Protein AF-A0A850DLZ6-F1 (afdb_monomer_lite)

Secondary structure (DSSP, 8-state):
----------PPTT---TTS--HHHHHHHHTT-S---HHHHHHHHHHHHH-TTHHHHHHHHHHHHHHHT-

pLDDT: mean 88.79, std 18.54, range [39.03, 98.81]

Sequence (70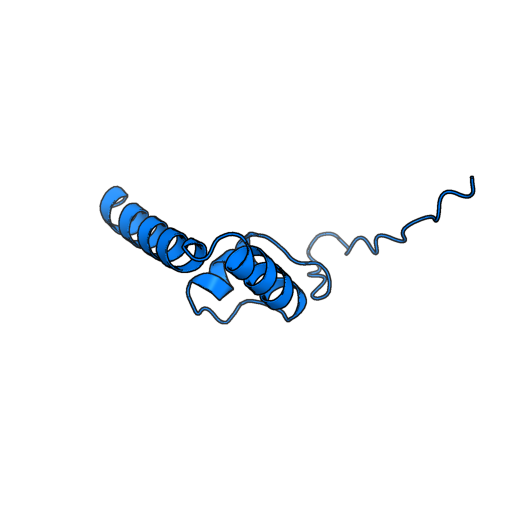 aa):
MSQKHHHHTTALPGEINPNVPHEARVYDYWLGGKDNYEADRALGDEIARLIPSIRLMARANRAFLARAVR

Foldseek 3Di:
DDDPPDPPPDDDVPDDDLQAADPVQLLCVLQVHDSHHPNSVVVNVVVCVVPVCVSVVSVVVVVVVVVVVD

Radius of gyration: 15.68 Å; chains: 1; bounding box: 38×35×45 Å

Structure (mmCIF, N/CA/C/O backbone):
data_AF-A0A850DLZ6-F1
#
_entry.id   AF-A0A850DLZ6-F1
#
loop_
_atom_site.group_PDB
_atom_site.id
_atom_site.type_symbol
_atom_site.label_atom_id
_atom_site.label_alt_id
_atom_site.label_comp_id
_atom_site.label_asym_id
_atom_site.label_entity_id
_atom_site.label_seq_id
_atom_site.pdbx_PDB_ins_code
_atom_site.Cartn_x
_atom_site.Cartn_y
_atom_site.Cartn_z
_atom_site.occupancy
_atom_site.B_iso_or_equiv
_atom_site.auth_seq_id
_atom_site.auth_comp_id
_atom_site.auth_asym_id
_atom_site.auth_atom_id
_atom_site.pdbx_PDB_model_num
ATOM 1 N N . MET A 1 1 ? 30.156 10.740 -23.214 1.00 41.06 1 MET A N 1
ATOM 2 C CA . MET A 1 1 ? 29.037 10.360 -22.328 1.00 41.06 1 MET A CA 1
ATOM 3 C C . MET A 1 1 ? 28.081 11.539 -22.213 1.00 41.06 1 MET A C 1
ATOM 5 O O . MET A 1 1 ? 28.457 12.532 -21.613 1.00 41.06 1 MET A O 1
ATOM 9 N N . SER A 1 2 ? 26.900 11.479 -22.832 1.00 40.53 2 SER A N 1
ATOM 10 C CA . SER A 1 2 ? 25.873 12.520 -22.680 1.00 40.53 2 SER A CA 1
ATOM 11 C C . SER A 1 2 ? 24.906 12.074 -21.587 1.00 40.53 2 SER A C 1
ATOM 13 O O . SER A 1 2 ? 24.178 11.093 -21.749 1.00 40.53 2 SER A O 1
ATOM 15 N N . GLN A 1 3 ? 24.992 12.734 -20.436 1.00 46.34 3 GLN A N 1
ATOM 16 C CA . GLN A 1 3 ? 24.101 12.531 -19.305 1.00 46.34 3 GLN A CA 1
ATOM 17 C C . GLN A 1 3 ? 22.736 13.101 -19.699 1.00 46.34 3 GLN A C 1
ATOM 19 O O . GLN A 1 3 ? 22.570 14.311 -19.825 1.00 46.34 3 GLN A O 1
ATOM 24 N N . LYS A 1 4 ? 21.773 12.218 -19.983 1.00 44.22 4 LYS A N 1
ATOM 25 C CA . LYS A 1 4 ? 20.395 12.615 -20.277 1.00 44.22 4 LYS A CA 1
ATOM 26 C C . LYS A 1 4 ? 19.825 13.288 -19.029 1.00 44.22 4 LYS A C 1
ATOM 28 O O . LYS A 1 4 ? 19.701 12.652 -17.987 1.00 44.22 4 LYS A O 1
ATOM 33 N N . HIS A 1 5 ? 19.506 14.573 -19.130 1.00 39.03 5 HIS A N 1
ATOM 34 C CA . HIS A 1 5 ? 18.785 15.290 -18.088 1.00 39.03 5 HIS A CA 1
ATOM 35 C C . HIS A 1 5 ? 17.394 14.660 -17.939 1.00 39.03 5 HIS A C 1
ATOM 37 O O . HIS A 1 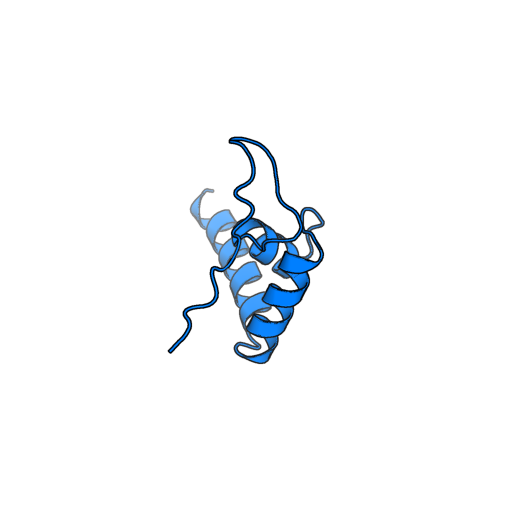5 ? 16.547 14.778 -18.822 1.00 39.03 5 HIS A O 1
ATOM 43 N N . HIS A 1 6 ? 17.173 13.938 -16.842 1.00 45.00 6 HIS A N 1
ATOM 44 C CA . HIS A 1 6 ? 15.845 13.480 -16.460 1.00 45.00 6 HIS A CA 1
ATOM 45 C C . HIS A 1 6 ? 15.056 14.698 -15.973 1.00 45.00 6 HIS A C 1
ATOM 47 O O . HIS A 1 6 ? 15.358 15.255 -14.919 1.00 45.00 6 HIS A O 1
ATOM 53 N N . HIS A 1 7 ? 14.062 15.133 -16.747 1.00 44.34 7 HIS A N 1
ATOM 54 C CA . HIS A 1 7 ? 13.089 16.118 -16.288 1.00 44.34 7 HIS A CA 1
ATOM 55 C C . HIS A 1 7 ? 12.236 15.478 -15.185 1.00 44.34 7 HIS A C 1
ATOM 57 O O . HIS A 1 7 ? 11.280 14.759 -15.464 1.00 44.34 7 HIS A O 1
ATOM 63 N N . HIS A 1 8 ? 12.603 15.702 -13.923 1.00 53.91 8 HIS A N 1
ATOM 64 C CA . HIS A 1 8 ? 11.692 15.470 -12.811 1.00 53.91 8 HIS A CA 1
ATOM 65 C C . HIS A 1 8 ? 10.717 16.649 -12.796 1.00 53.91 8 HIS A C 1
ATOM 67 O O . HIS A 1 8 ? 11.087 17.758 -12.414 1.00 53.91 8 HIS A O 1
ATOM 73 N N . THR A 1 9 ? 9.492 16.441 -13.283 1.00 57.41 9 THR A N 1
ATOM 74 C CA . THR A 1 9 ? 8.394 17.386 -13.050 1.00 57.41 9 THR A CA 1
ATOM 75 C C . THR A 1 9 ? 8.082 17.353 -11.559 1.00 57.41 9 THR A C 1
ATOM 77 O O . THR A 1 9 ? 7.273 16.545 -11.099 1.00 57.41 9 THR A O 1
ATOM 80 N N . THR A 1 10 ? 8.790 18.179 -10.791 1.00 62.47 10 THR A N 1
ATOM 81 C CA . THR A 1 10 ? 8.497 18.411 -9.380 1.00 62.47 10 THR A CA 1
ATOM 82 C C . THR A 1 10 ? 7.132 19.084 -9.307 1.00 62.47 10 THR A C 1
ATOM 84 O O . THR A 1 10 ? 6.975 20.210 -9.777 1.00 62.47 10 THR A O 1
ATOM 87 N N . ALA A 1 11 ? 6.142 18.378 -8.763 1.00 64.19 11 ALA A N 1
ATOM 88 C CA . ALA A 1 11 ? 4.846 18.966 -8.449 1.00 64.19 11 ALA A CA 1
ATOM 89 C C . ALA A 1 11 ? 5.030 20.135 -7.473 1.00 64.19 11 ALA A C 1
ATOM 91 O O . ALA A 1 11 ? 5.939 20.114 -6.635 1.00 64.19 11 ALA A O 1
ATOM 92 N N . LEU A 1 12 ? 4.182 21.157 -7.575 1.00 70.50 12 LEU A N 1
ATOM 93 C CA . LEU A 1 12 ? 4.202 22.252 -6.611 1.00 70.50 12 LEU A CA 1
ATOM 94 C C . LEU A 1 12 ? 3.872 21.716 -5.203 1.00 70.50 12 LEU A C 1
ATOM 96 O O . LEU A 1 12 ? 3.173 20.707 -5.082 1.00 70.50 12 LEU A O 1
ATOM 100 N N . PRO A 1 13 ? 4.345 22.360 -4.121 1.00 66.81 13 PRO A N 1
ATOM 101 C CA . PRO A 1 13 ? 4.013 21.938 -2.763 1.00 66.81 13 PRO A CA 1
ATOM 102 C C . PRO A 1 13 ? 2.493 21.793 -2.572 1.00 66.81 13 PRO A C 1
ATOM 104 O O . PRO A 1 13 ? 1.753 22.763 -2.709 1.00 66.81 13 PRO A O 1
ATOM 107 N N . GLY A 1 14 ? 2.035 20.574 -2.268 1.00 75.56 14 GLY A N 1
ATOM 108 C CA . GLY A 1 14 ? 0.617 20.235 -2.082 1.00 75.56 14 GLY A CA 1
ATOM 109 C C . GLY A 1 14 ? -0.086 19.640 -3.308 1.00 75.56 14 GLY A C 1
ATOM 110 O O . GLY A 1 14 ? -1.179 19.094 -3.166 1.00 75.56 14 GLY A O 1
ATOM 111 N N . GLU A 1 15 ? 0.529 19.682 -4.488 1.00 86.88 15 GLU A N 1
ATOM 112 C CA . GLU A 1 15 ? -0.008 19.046 -5.688 1.00 86.88 15 GLU A CA 1
ATOM 113 C C . GLU A 1 15 ? 0.441 17.580 -5.776 1.00 86.88 15 GLU A C 1
ATOM 115 O O . GLU A 1 15 ? 1.615 17.244 -5.604 1.00 86.88 15 GLU A O 1
ATOM 120 N N . ILE A 1 16 ? -0.506 16.683 -6.048 1.00 91.12 16 ILE A N 1
ATOM 121 C CA . ILE A 1 16 ? -0.219 15.261 -6.232 1.00 91.12 16 ILE A CA 1
ATOM 122 C C . ILE A 1 16 ? 0.075 15.008 -7.708 1.00 91.12 16 ILE A C 1
ATOM 124 O O . ILE A 1 16 ? -0.803 15.167 -8.550 1.00 91.12 16 ILE A O 1
ATOM 128 N N . ASN A 1 17 ? 1.283 14.535 -8.015 1.00 94.19 17 ASN A N 1
ATOM 129 C CA . ASN A 1 17 ? 1.597 13.982 -9.331 1.00 94.19 17 ASN A CA 1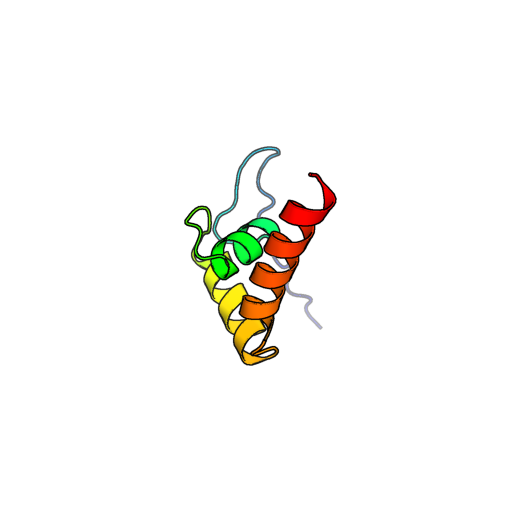
ATOM 130 C C . ASN A 1 17 ? 1.200 12.491 -9.383 1.00 94.19 17 ASN A C 1
ATOM 132 O O . ASN A 1 17 ? 1.869 11.674 -8.743 1.00 94.19 17 ASN A O 1
ATOM 136 N N . PRO A 1 18 ? 0.154 12.101 -10.139 1.00 95.06 18 PRO A N 1
ATOM 137 C CA . PRO A 1 18 ? -0.326 10.717 -10.186 1.00 95.06 18 PRO A CA 1
ATOM 138 C C . PRO A 1 18 ? 0.570 9.785 -11.020 1.00 95.06 18 PRO A C 1
ATOM 140 O O . PRO A 1 18 ? 0.390 8.569 -10.980 1.00 95.06 18 PRO A O 1
ATOM 143 N N . ASN A 1 19 ? 1.532 10.337 -11.769 1.00 96.69 19 ASN A N 1
ATOM 144 C CA . ASN A 1 19 ? 2.443 9.576 -12.629 1.00 96.69 19 ASN A CA 1
ATOM 145 C C . ASN A 1 19 ? 3.743 9.172 -11.916 1.00 96.69 19 ASN A C 1
ATOM 147 O O . ASN A 1 19 ? 4.553 8.441 -12.482 1.00 96.69 19 ASN A O 1
ATOM 151 N N . VAL A 1 20 ? 3.958 9.652 -10.687 1.00 95.94 20 VAL A N 1
ATOM 152 C CA . VAL A 1 20 ? 5.098 9.277 -9.845 1.00 95.94 20 VAL A CA 1
ATOM 153 C C . VAL A 1 20 ? 4.563 8.475 -8.661 1.00 95.94 20 VAL A C 1
ATOM 155 O O . VAL A 1 20 ? 3.726 8.998 -7.920 1.00 95.94 20 VAL A O 1
ATOM 158 N N . PRO A 1 21 ? 5.008 7.221 -8.466 1.00 97.38 21 PRO A N 1
ATOM 159 C CA . PRO A 1 21 ? 4.506 6.397 -7.379 1.00 97.38 21 PRO A CA 1
ATOM 160 C C . PRO A 1 21 ? 4.918 6.950 -6.009 1.00 97.38 21 PRO A C 1
ATOM 162 O O . PRO A 1 21 ? 5.986 7.546 -5.870 1.00 97.38 21 PRO A O 1
ATOM 165 N N . HIS A 1 22 ? 4.092 6.716 -4.989 1.00 97.50 22 HIS A N 1
ATOM 166 C CA . HIS A 1 22 ? 4.363 7.096 -3.599 1.00 97.50 22 HIS A CA 1
ATOM 167 C C . HIS A 1 22 ? 4.124 5.908 -2.663 1.00 97.50 22 HIS A C 1
ATOM 169 O O . HIS A 1 22 ? 3.086 5.245 -2.748 1.00 97.50 22 HIS A O 1
ATOM 175 N N . GLU A 1 23 ? 5.042 5.651 -1.723 1.00 97.44 23 GLU A N 1
ATOM 176 C CA . GLU A 1 23 ? 4.999 4.458 -0.869 1.00 97.44 23 GLU A CA 1
ATOM 177 C C . GLU A 1 23 ? 3.689 4.279 -0.089 1.00 97.44 23 GLU A C 1
ATOM 179 O O . GLU A 1 23 ? 3.200 3.156 0.027 1.00 97.44 23 GLU A O 1
ATOM 184 N N . ALA A 1 24 ? 3.074 5.364 0.392 1.00 98.00 24 ALA A N 1
ATOM 185 C CA . ALA A 1 24 ? 1.816 5.288 1.132 1.00 98.00 24 ALA A CA 1
ATOM 186 C C . ALA A 1 24 ? 0.659 4.777 0.255 1.00 98.00 24 ALA A C 1
ATOM 188 O O . ALA A 1 24 ? -0.157 3.980 0.717 1.00 98.00 24 ALA A O 1
ATOM 189 N N . ARG A 1 25 ? 0.621 5.180 -1.021 1.00 98.62 25 ARG A N 1
ATOM 190 C CA . ARG A 1 25 ? -0.409 4.764 -1.988 1.00 98.62 25 ARG A CA 1
ATOM 191 C C . ARG A 1 25 ? -0.163 3.352 -2.515 1.00 98.62 25 ARG A C 1
ATOM 193 O O . ARG A 1 25 ? -1.103 2.592 -2.722 1.00 98.62 25 ARG A O 1
ATOM 200 N N . VAL A 1 26 ? 1.101 2.950 -2.652 1.00 98.81 26 VAL A N 1
ATOM 201 C CA . VAL A 1 26 ? 1.459 1.546 -2.922 1.00 98.81 26 VAL A CA 1
ATOM 202 C C . VAL A 1 26 ? 1.009 0.649 -1.763 1.00 98.81 26 VAL A C 1
ATOM 204 O O . VAL A 1 26 ? 0.440 -0.423 -1.979 1.00 98.81 26 VAL A O 1
ATOM 207 N N . TYR A 1 27 ? 1.215 1.099 -0.523 1.00 98.75 27 TYR A N 1
ATOM 208 C CA . TYR A 1 27 ? 0.769 0.378 0.663 1.00 98.75 27 TYR A CA 1
ATOM 209 C C . TYR A 1 27 ? -0.763 0.280 0.740 1.00 98.75 27 TYR A C 1
ATOM 211 O O . TYR A 1 27 ? -1.284 -0.793 1.045 1.00 98.75 27 TYR A O 1
ATOM 219 N N . ASP A 1 28 ? -1.479 1.362 0.413 1.00 98.81 28 ASP A N 1
ATOM 220 C CA . ASP A 1 28 ? -2.942 1.364 0.263 1.00 98.81 28 ASP A CA 1
ATOM 221 C C . ASP A 1 28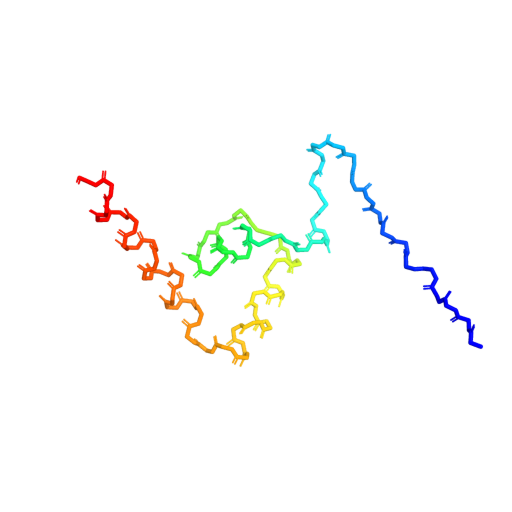 ? -3.408 0.316 -0.763 1.00 98.81 28 ASP A C 1
ATOM 223 O O . ASP A 1 28 ? -4.247 -0.533 -0.448 1.00 98.81 28 ASP A O 1
ATOM 227 N N . TYR A 1 29 ? -2.783 0.279 -1.945 1.00 98.81 29 TYR A N 1
ATOM 228 C CA . TYR A 1 29 ? -3.075 -0.719 -2.977 1.00 98.81 29 TYR A CA 1
ATOM 229 C C . TYR A 1 29 ? -2.893 -2.163 -2.479 1.00 98.81 29 TYR A C 1
ATOM 231 O O . TYR A 1 29 ? -3.768 -3.006 -2.688 1.00 98.81 29 TYR A O 1
ATOM 239 N N . TRP A 1 30 ? -1.803 -2.478 -1.769 1.00 98.81 30 TRP A N 1
ATOM 240 C CA . TRP A 1 30 ? -1.592 -3.830 -1.225 1.00 98.81 30 TRP A CA 1
ATOM 241 C C . TRP A 1 30 ? -2.627 -4.249 -0.175 1.00 98.81 30 TRP A C 1
ATOM 243 O O . TRP A 1 30 ? -2.843 -5.452 0.021 1.00 98.81 30 TRP A O 1
ATOM 253 N N . LEU A 1 31 ? -3.261 -3.284 0.493 1.00 98.56 31 LEU A N 1
ATOM 254 C CA . LEU A 1 31 ? -4.360 -3.517 1.429 1.00 98.56 31 LEU A CA 1
ATOM 255 C C . LEU A 1 31 ? -5.731 -3.613 0.743 1.00 98.56 31 LEU A C 1
ATOM 257 O O . LEU A 1 31 ? -6.706 -3.937 1.418 1.00 98.56 31 LEU A O 1
ATOM 261 N N . GLY A 1 32 ? -5.808 -3.378 -0.571 1.00 98.25 32 GLY A N 1
ATOM 262 C CA . GLY A 1 32 ? -7.062 -3.329 -1.325 1.00 98.25 32 GLY A CA 1
ATOM 263 C C . GLY A 1 32 ? -7.805 -1.998 -1.197 1.00 98.25 32 GLY A C 1
ATOM 264 O O . GLY A 1 32 ? -9.018 -1.962 -1.398 1.00 98.25 32 GLY A O 1
ATOM 265 N N . GLY A 1 33 ? -7.104 -0.922 -0.833 1.00 98.38 33 GLY A N 1
ATOM 266 C CA . GLY A 1 33 ? -7.649 0.430 -0.836 1.00 98.38 33 GLY A CA 1
ATOM 267 C C . GLY A 1 33 ? -7.797 1.015 -2.244 1.00 98.38 33 GLY A C 1
ATOM 268 O O . GLY A 1 33 ? -7.446 0.394 -3.253 1.00 98.38 33 GLY A O 1
ATOM 269 N N . LYS A 1 34 ? -8.364 2.221 -2.310 1.00 98.38 34 LYS A N 1
ATOM 270 C CA . LYS A 1 34 ? -8.714 2.919 -3.561 1.00 98.38 34 LYS A CA 1
ATOM 271 C C . LYS A 1 34 ? -7.954 4.231 -3.763 1.00 98.38 34 LYS A C 1
ATOM 273 O O . LYS A 1 34 ? -8.101 4.851 -4.813 1.00 98.38 34 LYS A O 1
ATOM 278 N N . ASP A 1 35 ? -7.155 4.644 -2.785 1.00 98.12 35 ASP A N 1
ATOM 279 C CA . ASP A 1 35 ? -6.451 5.926 -2.783 1.00 98.12 35 ASP A CA 1
ATOM 280 C C . ASP A 1 35 ? -5.062 5.746 -3.417 1.00 98.12 35 ASP A C 1
ATOM 282 O O . ASP A 1 35 ? -4.015 6.023 -2.830 1.00 98.12 35 ASP A O 1
ATOM 286 N N . ASN A 1 36 ? -5.065 5.221 -4.644 1.00 98.62 36 ASN A N 1
ATOM 287 C CA . ASN A 1 36 ? -3.875 4.888 -5.415 1.00 98.62 36 ASN A CA 1
ATOM 288 C C . ASN A 1 36 ? -4.093 5.110 -6.918 1.00 98.62 36 ASN A C 1
ATOM 290 O O . ASN A 1 36 ? -5.169 4.864 -7.470 1.00 98.62 36 ASN A O 1
ATOM 294 N N . TYR A 1 37 ? -3.040 5.561 -7.592 1.00 98.38 37 TYR A N 1
ATOM 295 C CA . TYR A 1 37 ? -3.018 5.774 -9.035 1.00 98.38 37 TYR A CA 1
ATOM 296 C C . TYR A 1 37 ? -2.358 4.596 -9.756 1.00 98.38 37 TYR A C 1
ATOM 298 O O . TYR A 1 37 ? -1.835 3.660 -9.151 1.00 98.38 37 TYR A O 1
ATOM 306 N N . GLU A 1 38 ? -2.386 4.633 -11.086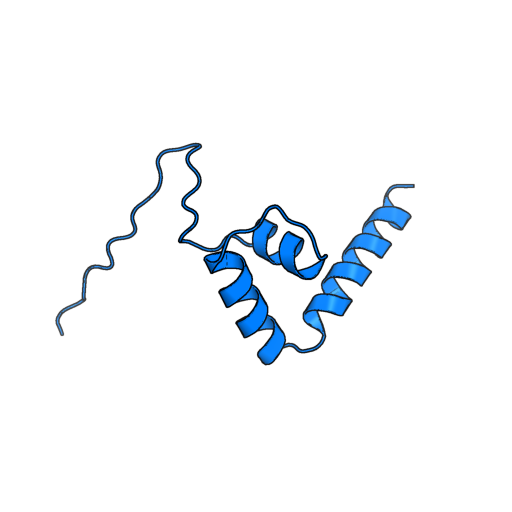 1.00 98.50 38 GLU A N 1
ATOM 307 C CA . GLU A 1 38 ? -1.807 3.583 -11.927 1.00 98.50 38 GLU A CA 1
ATOM 308 C C . GLU A 1 38 ? -0.306 3.384 -11.683 1.00 98.50 38 GLU A C 1
ATOM 310 O O . GLU A 1 38 ? 0.134 2.242 -11.560 1.00 98.50 38 GLU A O 1
ATOM 315 N N . ALA A 1 39 ? 0.455 4.472 -11.515 1.00 98.44 39 ALA A N 1
ATOM 316 C CA . ALA A 1 39 ? 1.884 4.401 -11.214 1.00 98.44 39 ALA A CA 1
ATOM 317 C C . ALA A 1 39 ? 2.166 3.641 -9.904 1.00 98.44 39 ALA A C 1
ATOM 319 O O . ALA A 1 39 ? 3.108 2.851 -9.834 1.00 98.44 39 ALA A O 1
ATOM 320 N N . ASP A 1 40 ? 1.320 3.828 -8.883 1.00 98.75 40 ASP A N 1
ATOM 321 C CA . ASP A 1 40 ? 1.444 3.129 -7.600 1.00 98.75 40 ASP A CA 1
ATOM 322 C C . ASP A 1 40 ? 1.147 1.628 -7.755 1.00 98.75 40 ASP A C 1
ATOM 324 O O . ASP A 1 40 ? 1.880 0.789 -7.227 1.00 98.75 40 ASP A O 1
ATOM 328 N N . ARG A 1 41 ? 0.100 1.271 -8.515 1.00 98.81 41 ARG A N 1
ATOM 329 C CA . ARG A 1 41 ? -0.256 -0.137 -8.769 1.00 98.81 41 ARG A CA 1
ATOM 330 C C . ARG A 1 41 ? 0.823 -0.864 -9.560 1.00 98.81 41 ARG A C 1
ATOM 332 O O . ARG A 1 41 ? 1.201 -1.969 -9.180 1.00 98.81 41 ARG A O 1
ATOM 339 N N . ALA A 1 42 ? 1.360 -0.224 -10.599 1.00 98.75 42 ALA A N 1
ATOM 340 C CA . ALA A 1 42 ? 2.431 -0.781 -11.419 1.00 98.75 42 ALA A CA 1
ATOM 341 C C . ALA A 1 42 ? 3.681 -1.100 -10.582 1.00 98.75 42 ALA A C 1
ATOM 343 O O . ALA A 1 42 ? 4.192 -2.222 -10.640 1.00 98.75 42 ALA A O 1
ATOM 344 N N . LEU A 1 43 ? 4.123 -0.156 -9.739 1.00 98.75 43 LEU A N 1
ATOM 345 C CA . LEU A 1 43 ? 5.231 -0.394 -8.811 1.00 98.75 43 LEU A CA 1
ATOM 346 C C . LEU A 1 43 ? 4.881 -1.482 -7.783 1.00 98.75 43 LEU A C 1
ATOM 348 O O . LEU A 1 43 ? 5.685 -2.374 -7.510 1.00 98.75 43 LEU A O 1
ATOM 352 N N . GLY A 1 44 ? 3.667 -1.445 -7.229 1.00 98.75 44 GLY A N 1
ATOM 353 C CA . GLY A 1 44 ? 3.186 -2.441 -6.275 1.00 98.75 44 GLY A CA 1
ATOM 354 C C . GLY A 1 44 ? 3.173 -3.864 -6.838 1.00 98.75 44 GLY A C 1
ATOM 355 O O . GLY A 1 44 ? 3.490 -4.805 -6.105 1.00 98.75 44 GLY A O 1
ATOM 356 N N . ASP A 1 45 ? 2.844 -4.030 -8.120 1.00 98.81 45 ASP A N 1
ATOM 357 C CA . ASP A 1 45 ? 2.860 -5.314 -8.823 1.00 98.81 45 ASP A CA 1
ATOM 358 C C . ASP A 1 45 ? 4.280 -5.786 -9.149 1.00 98.81 45 ASP A C 1
ATOM 360 O O . ASP A 1 45 ? 4.569 -6.978 -9.039 1.00 98.81 45 ASP A O 1
ATOM 364 N N . GLU A 1 46 ? 5.191 -4.880 -9.509 1.00 98.75 46 GLU A N 1
ATOM 365 C CA . GLU A 1 46 ? 6.610 -5.209 -9.676 1.00 98.75 46 GLU A CA 1
ATOM 366 C C . GLU A 1 46 ? 7.230 -5.721 -8.375 1.00 98.75 46 GLU A C 1
ATOM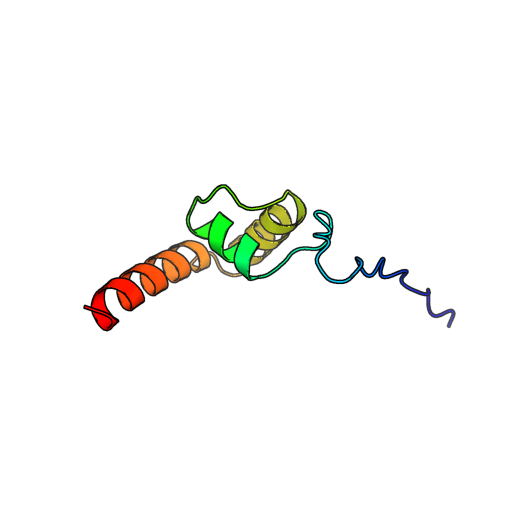 368 O O . GLU A 1 46 ? 7.822 -6.803 -8.355 1.00 98.75 46 GLU A O 1
ATOM 373 N N . ILE A 1 47 ? 7.007 -5.010 -7.269 1.00 98.69 47 ILE A N 1
ATOM 374 C CA . ILE A 1 47 ? 7.478 -5.443 -5.951 1.00 98.69 47 ILE A CA 1
ATOM 375 C C . ILE A 1 47 ? 6.838 -6.779 -5.570 1.00 98.69 47 ILE A C 1
ATOM 377 O O . ILE A 1 47 ? 7.532 -7.655 -5.067 1.00 98.69 47 ILE A O 1
ATOM 381 N N . ALA A 1 48 ? 5.546 -6.983 -5.836 1.00 98.50 48 ALA A N 1
ATOM 382 C CA . ALA A 1 48 ? 4.886 -8.249 -5.527 1.00 98.50 48 ALA A CA 1
ATOM 383 C C . ALA A 1 48 ? 5.389 -9.430 -6.376 1.00 98.50 48 ALA A C 1
ATOM 385 O O . ALA A 1 48 ? 5.321 -10.569 -5.916 1.00 98.50 48 ALA A O 1
ATOM 386 N N . ARG A 1 49 ? 5.915 -9.189 -7.585 1.00 98.56 49 ARG A N 1
ATOM 387 C CA . ARG A 1 49 ? 6.603 -10.227 -8.374 1.00 98.56 49 ARG A CA 1
ATOM 388 C C . ARG A 1 49 ? 7.941 -10.624 -7.746 1.00 98.56 49 ARG A C 1
ATOM 390 O O . ARG A 1 49 ? 8.271 -11.805 -7.747 1.00 98.56 49 ARG A O 1
ATOM 397 N N . LEU A 1 50 ? 8.689 -9.660 -7.205 1.00 98.62 50 LEU A N 1
ATOM 398 C CA . LEU A 1 50 ? 9.983 -9.897 -6.546 1.00 98.62 50 LEU A CA 1
ATOM 399 C C . LEU A 1 50 ? 9.827 -10.447 -5.119 1.00 98.62 50 LEU A C 1
ATOM 401 O O . LEU A 1 50 ? 10.632 -11.258 -4.669 1.00 98.62 50 LEU A O 1
ATOM 405 N N . ILE A 1 51 ? 8.781 -10.015 -4.413 1.00 98.44 51 ILE A N 1
ATOM 406 C CA . ILE A 1 51 ? 8.461 -10.371 -3.029 1.00 98.44 51 ILE A CA 1
ATOM 407 C C . ILE A 1 51 ? 7.000 -10.850 -2.981 1.00 98.44 51 ILE A C 1
ATOM 409 O O . ILE A 1 51 ? 6.101 -10.085 -2.613 1.00 98.44 51 ILE A O 1
ATOM 413 N N . PRO A 1 52 ? 6.726 -12.129 -3.306 1.00 98.25 52 PRO A N 1
ATOM 414 C CA . PRO A 1 52 ? 5.358 -12.659 -3.353 1.00 98.25 52 PRO A CA 1
ATOM 415 C C . PRO A 1 52 ? 4.564 -12.505 -2.043 1.00 98.25 52 PRO A C 1
ATOM 417 O O . PRO A 1 52 ? 3.334 -12.437 -2.056 1.00 98.25 52 PRO A O 1
ATOM 420 N N . SER A 1 53 ? 5.251 -12.406 -0.899 1.00 98.56 53 SER A N 1
ATOM 421 C CA . SER A 1 53 ? 4.648 -12.235 0.428 1.00 98.56 53 SER A CA 1
ATOM 422 C C . SER A 1 53 ? 4.261 -10.792 0.775 1.00 98.56 53 SER A C 1
ATOM 424 O O . SER A 1 53 ? 3.594 -10.590 1.792 1.00 98.56 53 SER A O 1
ATOM 426 N N . ILE A 1 54 ? 4.608 -9.781 -0.033 1.00 98.75 54 ILE A N 1
ATOM 427 C CA . ILE A 1 54 ? 4.484 -8.365 0.364 1.00 98.75 54 ILE A CA 1
ATOM 428 C C . ILE A 1 54 ? 3.047 -7.956 0.725 1.00 98.75 54 ILE A C 1
ATOM 430 O O . ILE A 1 54 ? 2.817 -7.270 1.720 1.00 98.75 54 ILE A O 1
ATOM 434 N N . ARG A 1 55 ? 2.050 -8.464 -0.010 1.00 98.50 55 ARG A N 1
ATOM 435 C CA . ARG A 1 55 ? 0.628 -8.208 0.278 1.00 98.50 55 ARG A CA 1
ATOM 436 C C . ARG A 1 55 ? 0.196 -8.817 1.615 1.00 98.50 55 ARG A C 1
ATOM 438 O O . ARG A 1 55 ? -0.589 -8.219 2.348 1.00 98.50 55 ARG A O 1
ATOM 445 N N . LEU A 1 56 ? 0.708 -10.004 1.950 1.00 98.69 56 LEU A N 1
ATOM 446 C CA . LEU A 1 56 ? 0.472 -10.627 3.255 1.00 98.69 56 LEU A CA 1
ATOM 447 C C . LEU A 1 56 ? 1.148 -9.822 4.371 1.00 98.69 56 LEU A C 1
ATOM 449 O O . LEU A 1 56 ? 0.522 -9.577 5.400 1.00 98.69 56 LEU A O 1
ATOM 453 N N . MET A 1 57 ? 2.384 -9.371 4.147 1.00 98.75 57 MET A N 1
ATOM 454 C CA . MET A 1 57 ? 3.138 -8.555 5.102 1.00 98.75 57 MET A CA 1
ATOM 455 C C . MET A 1 57 ? 2.426 -7.231 5.409 1.00 98.75 57 MET A C 1
ATOM 457 O O . MET A 1 57 ? 2.290 -6.880 6.580 1.00 98.75 57 MET A O 1
ATOM 461 N N . ALA A 1 58 ? 1.893 -6.538 4.397 1.00 98.69 58 ALA A N 1
ATOM 462 C CA . ALA A 1 58 ? 1.121 -5.306 4.590 1.00 98.69 58 ALA A CA 1
ATOM 463 C C . ALA A 1 58 ? -0.115 -5.532 5.483 1.00 98.69 58 ALA A C 1
ATOM 465 O O . ALA A 1 58 ? -0.347 -4.796 6.448 1.00 98.69 58 ALA A O 1
ATOM 466 N N . ARG A 1 59 ? -0.884 -6.601 5.230 1.00 98.69 59 ARG A N 1
ATOM 467 C CA . ARG A 1 59 ? -2.037 -6.966 6.075 1.00 98.69 59 ARG A CA 1
ATOM 468 C C . ARG A 1 59 ? -1.618 -7.324 7.501 1.00 98.69 59 ARG A C 1
ATOM 470 O O . ARG A 1 59 ? -2.260 -6.879 8.451 1.00 98.69 59 ARG A O 1
ATOM 477 N N . ALA A 1 60 ? -0.534 -8.082 7.662 1.00 98.69 60 ALA A N 1
ATOM 478 C CA . ALA A 1 60 ? -0.006 -8.451 8.974 1.00 98.69 60 ALA A CA 1
ATOM 479 C C . ALA A 1 60 ? 0.438 -7.219 9.777 1.00 98.69 60 ALA A C 1
ATOM 481 O O . ALA A 1 60 ? 0.104 -7.108 10.958 1.00 98.69 60 ALA A O 1
ATOM 482 N N . ASN A 1 61 ? 1.109 -6.263 9.129 1.00 98.50 61 ASN A N 1
ATOM 483 C CA . ASN A 1 61 ? 1.500 -4.997 9.743 1.00 98.50 61 ASN A CA 1
ATOM 484 C C . ASN A 1 61 ? 0.276 -4.186 10.199 1.00 98.50 61 ASN A C 1
ATOM 486 O O . ASN A 1 61 ? 0.247 -3.691 11.326 1.00 98.50 61 ASN A O 1
ATOM 490 N N . ARG A 1 62 ? -0.788 -4.112 9.382 1.00 97.88 62 ARG A N 1
ATOM 491 C CA . ARG A 1 62 ? -2.040 -3.463 9.811 1.00 97.88 62 ARG A CA 1
ATOM 492 C C . ARG A 1 62 ? -2.702 -4.162 10.990 1.00 97.88 62 ARG A C 1
ATOM 494 O O . ARG A 1 62 ? -3.125 -3.489 11.927 1.00 97.88 62 ARG A O 1
ATOM 501 N N . ALA A 1 63 ? -2.757 -5.490 10.973 1.00 98.31 63 ALA A N 1
ATOM 502 C CA . ALA A 1 63 ? -3.304 -6.253 12.086 1.00 98.31 63 ALA A CA 1
ATOM 503 C C . ALA A 1 63 ? -2.487 -6.050 13.373 1.00 98.31 63 ALA A C 1
ATOM 505 O O . ALA A 1 63 ? -3.065 -5.984 14.454 1.00 98.31 63 ALA A O 1
ATOM 506 N N . PHE A 1 64 ? -1.157 -5.959 13.274 1.00 98.44 64 PHE A N 1
ATOM 507 C CA . PHE A 1 64 ? -0.289 -5.658 14.413 1.00 98.44 64 PHE A CA 1
ATOM 508 C C . PHE A 1 64 ? -0.571 -4.272 14.989 1.00 98.44 64 PHE A C 1
ATOM 510 O O . PHE A 1 64 ? -0.847 -4.175 16.183 1.00 98.44 64 PHE A O 1
ATOM 517 N N . LEU A 1 65 ? -0.574 -3.233 14.148 1.00 98.06 65 LEU A N 1
ATOM 518 C CA . LEU A 1 65 ? -0.846 -1.865 14.586 1.00 98.06 65 LEU A CA 1
ATOM 519 C C . LEU A 1 65 ? -2.182 -1.778 15.338 1.00 98.06 65 LEU A C 1
ATOM 521 O O . LEU A 1 65 ? -2.225 -1.217 16.425 1.00 98.06 65 LEU A O 1
ATOM 525 N N . ALA A 1 66 ? -3.238 -2.412 14.816 1.00 97.69 66 ALA A N 1
ATOM 526 C CA . ALA A 1 66 ? -4.553 -2.446 15.460 1.00 97.69 66 ALA A CA 1
ATOM 527 C C . ALA A 1 66 ? -4.549 -3.100 16.857 1.00 97.69 66 ALA A C 1
ATOM 529 O O . ALA A 1 66 ? -5.346 -2.716 17.707 1.00 97.69 66 ALA A O 1
ATOM 530 N N . ARG A 1 67 ? -3.672 -4.085 17.107 1.00 98.38 67 ARG A N 1
ATOM 531 C CA . ARG A 1 67 ? -3.511 -4.701 18.437 1.00 98.38 67 ARG A CA 1
ATOM 532 C C . ARG A 1 67 ? -2.653 -3.856 19.373 1.00 98.38 67 ARG A C 1
ATOM 534 O O . ARG A 1 67 ? -2.911 -3.851 20.565 1.00 98.38 67 ARG A O 1
ATOM 541 N N . ALA A 1 68 ? -1.626 -3.196 18.843 1.00 98.31 68 ALA A N 1
ATOM 542 C CA . ALA A 1 68 ? -0.642 -2.465 19.637 1.00 98.31 68 ALA A CA 1
ATOM 543 C C . ALA A 1 68 ? -1.182 -1.152 20.225 1.00 98.31 68 ALA A C 1
ATOM 545 O O . ALA A 1 68 ? -0.679 -0.697 21.245 1.00 98.31 68 ALA A O 1
ATOM 546 N N . VAL A 1 69 ? -2.177 -0.538 19.578 1.00 97.12 69 VAL A N 1
ATOM 547 C CA . VAL A 1 69 ? -2.761 0.752 19.997 1.00 97.12 69 VAL A CA 1
ATOM 548 C C . VAL A 1 69 ? -4.045 0.613 20.821 1.00 97.12 69 VAL A C 1
ATOM 550 O O . VAL A 1 69 ? -4.706 1.617 21.077 1.00 97.12 69 VAL A O 1
ATOM 553 N N . ARG A 1 70 ? -4.436 -0.617 21.171 1.00 81.00 70 ARG A N 1
ATOM 554 C CA . ARG A 1 70 ? -5.647 -0.897 21.946 1.00 81.00 70 ARG A CA 1
ATOM 555 C C . ARG A 1 70 ? -5.368 -0.944 23.441 1.00 81.00 70 ARG A C 1
ATOM 557 O O . ARG A 1 70 ? -4.300 -1.471 23.814 1.00 81.00 70 ARG A O 1
#